Protein 4CHE (pdb70)

InterPro domains:
  IPR048837 Polymerase basic protein 2, cap-binding domain [PF21490] (327-447)
  IPR048838 Polymerase basic protein 2, '627' domain [PF21442] (548-680)
  IPR049113 Polymerase basic protein 2, helical domain [PF20950] (267-322)

Secondary structure (P-SEA, 3-state):
cccccccbbbbbccccccbbbbbbbbbcccccbbbbbbbbbcccbbbbbbcccccccccccccccccccccccccccaaaaaaaaaaaacccccccccccccccccaaaaaaaaaaaaaacaaaaaaacccccccccccccccccccccccccccccccc

Radius of gyration: 16.17 Å; Cα contacts (8 Å, |Δi|>4): 327; chains: 1; bounding box: 41×45×32 Å

Organism: Thogoto virus (isolate SiAr 126) (NCBI:txid126796)

Foldseek 3Di:
DWDDDPQKIKDWPDAPDPKDKDFAWDDPDPPDIATEIAIAHAAKTKMWMDHPQKIWIWIDGQLATDATAIDHDAFAQCQVVVLSVCRNHVNFDDQHNDQPPDDDPYNVRSVVCSCVVCVVPVVRQCVRQDKAQPQVAAADPSGTGNDGDRIGGHRYHHDD

Sequence (160 aa):
HTMKIIRSTKFSSILNSDHPRIEVKKVFSLSPDVQVTIPYRRFKGKAKVYFQNDQIQGYFSSCTDRQIDEIKISAPKNAPLLEPLLDICYYYGSFIEPGFEQTFGFYPAGKREFVDSFFMHHSKDHKAFLIHMGLDKDLSLPLSPELNWKEPALSKVCRVTELD

Solvent-accessible surface area: 8663 Å² total

B-factor: mean 29.13, std 9.09, range [17.61, 71.81]

Structure (mmCIF, N/CA/C/O backbone):
data_4CHE
#
_entry.id   4CHE
#
_cell.length_a   109.620
_cell.length_b   109.620
_cell.length_c   39.060
_cell.angle_alpha   90.00
_cell.angle_beta   90.00
_cell.angle_gamma   90.00
#
_symmetry.space_group_name_H-M   'I 4'
#
loop_
_entity.id
_entity.type
_entity.pdbx_description
1 polymer 'POLYMERASE BASIC PROTEIN 2'
2 water water
#
loop_
_atom_site.group_PDB
_atom_site.id
_atom_site.type_symbol
_atom_site.label_atom_id
_atom_site.label_alt_id
_atom_site.label_comp_id
_atom_site.label_asym_id
_atom_site.label_entity_id
_atom_site.label_seq_id
_atom_site.pdbx_PDB_ins_code
_atom_site.Cartn_x
_atom_site.Cartn_y
_atom_site.Cartn_z
_atom_site.occupancy
_atom_site.B_iso_or_equiv
_atom_site.auth_seq_id
_atom_site.auth_comp_id
_atom_site.auth_asym_id
_atom_site.auth_atom_id
_atom_site.pdbx_PDB_model_num
ATOM 1 N N . HIS A 1 8 ? 54.739 29.228 27.434 1.00 71.81 326 HIS A N 1
ATOM 2 C CA . HIS A 1 8 ? 55.006 28.866 26.012 1.00 70.23 326 HIS A CA 1
ATOM 3 C C . HIS A 1 8 ? 53.855 28.038 25.437 1.00 69.89 326 HIS A C 1
ATOM 4 O O . HIS A 1 8 ? 53.172 28.475 24.509 1.00 71.45 326 HIS A O 1
ATOM 6 N N . THR A 1 9 ? 53.631 26.858 26.011 1.00 65.97 327 THR A N 1
ATOM 7 C CA . THR A 1 9 ? 52.667 25.897 25.472 1.00 63.20 327 THR A CA 1
ATOM 8 C C . THR A 1 9 ? 51.197 26.292 25.707 1.00 61.33 327 THR A C 1
ATOM 9 O O . THR A 1 9 ? 50.871 26.957 26.692 1.00 62.60 327 THR A O 1
ATOM 13 N N . MET A 1 10 ? 50.331 25.886 24.776 1.00 55.08 328 MET A N 1
ATOM 14 C CA . MET A 1 10 ? 48.885 26.021 24.910 1.00 51.35 328 MET A CA 1
ATOM 15 C C . MET A 1 10 ? 48.229 24.648 24.733 1.00 45.45 328 MET A C 1
ATOM 16 O O . MET A 1 10 ? 48.806 23.734 24.147 1.00 40.56 328 MET A O 1
ATOM 21 N N . LYS A 1 11 ? 47.021 24.515 25.251 1.00 40.60 329 LYS A N 1
ATOM 22 C CA . LYS A 1 11 ? 46.274 23.269 25.178 1.00 40.69 329 LYS A CA 1
ATOM 23 C C . LYS A 1 11 ? 44.860 23.536 24.671 1.00 36.24 329 LYS A C 1
ATOM 24 O O . LYS A 1 11 ? 44.225 24.509 25.086 1.00 34.27 329 LYS A O 1
ATOM 30 N N A ILE A 1 12 ? 44.386 22.698 23.752 0.60 31.90 330 ILE A N 1
ATOM 31 N N B ILE A 1 12 ? 44.405 22.781 23.688 0.40 31.90 330 ILE A N 1
ATOM 32 C CA A ILE A 1 12 ? 42.977 22.689 23.356 0.60 30.17 330 ILE A CA 1
ATOM 33 C CA B ILE A 1 12 ? 42.998 22.693 23.337 0.40 30.17 330 ILE A CA 1
ATOM 34 C C A ILE A 1 12 ? 42.466 21.277 23.571 0.60 28.86 330 ILE A C 1
ATOM 35 C C B ILE A 1 12 ? 42.458 21.289 23.576 0.40 28.86 330 ILE A C 1
ATOM 36 O O A ILE A 1 12 ? 42.972 20.329 22.969 0.60 26.17 330 ILE A O 1
ATOM 37 O O B ILE A 1 12 ? 42.937 20.378 23.000 0.40 26.17 330 ILE A O 1
ATOM 46 N N . ARG A 1 13 ? 41.477 21.141 24.452 1.00 28.37 331 ARG A N 1
ATOM 47 C CA . ARG A 1 13 ? 41.031 19.843 24.920 1.00 28.22 331 ARG A CA 1
ATOM 48 C C . ARG A 1 13 ? 42.253 19.041 25.386 1.00 29.01 331 ARG A C 1
ATOM 49 O O . ARG A 1 13 ? 42.993 19.530 26.224 1.00 31.65 331 ARG A O 1
ATOM 57 N N . SER A 1 14 ? 42.504 17.859 24.833 1.00 29.25 332 SER A N 1
ATOM 58 C CA . SER A 1 14 ? 43.667 17.064 25.253 1.00 30.71 332 SER A CA 1
ATOM 59 C C . SER A 1 14 ? 44.903 17.235 24.366 1.00 29.35 332 SER A C 1
ATOM 60 O O . SER A 1 14 ? 45.915 16.573 24.585 1.00 30.14 332 SER A O 1
ATOM 63 N N . THR A 1 15 ? 44.832 18.117 23.374 1.00 26.99 333 THR A N 1
ATOM 64 C CA . THR A 1 15 ? 45.961 18.350 22.484 1.00 25.98 333 THR A CA 1
ATOM 65 C C . THR A 1 15 ? 46.802 19.551 22.943 1.00 26.68 333 THR A C 1
ATOM 66 O O . THR A 1 15 ? 46.293 20.653 23.142 1.00 27.00 333 THR A O 1
ATOM 70 N N . LYS A 1 16 ? 48.099 19.313 23.111 1.00 27.67 334 LYS A N 1
ATOM 71 C CA . LYS A 1 16 ? 49.072 20.335 23.497 1.00 29.45 334 LYS A CA 1
ATOM 72 C C . LYS A 1 16 ? 49.729 20.919 22.241 1.00 27.12 334 LYS A C 1
ATOM 73 O O . LYS A 1 16 ? 50.047 20.177 21.333 1.00 27.51 334 LYS A O 1
ATOM 79 N N . PHE A 1 17 ? 49.950 22.232 22.201 1.00 26.02 335 PHE A N 1
ATOM 80 C CA . PHE A 1 17 ? 50.540 22.915 21.041 1.00 25.39 335 PHE A CA 1
ATOM 81 C C . PHE A 1 17 ? 51.794 23.694 21.446 1.00 27.70 335 PHE A C 1
ATOM 82 O O . PHE A 1 17 ? 51.821 24.308 22.506 1.00 29.11 335 PHE A O 1
ATOM 90 N N A SER A 1 18 ? 52.827 23.661 20.610 0.70 28.27 336 SER A N 1
ATOM 91 N N B SER A 1 18 ? 52.927 23.661 20.610 0.30 28.27 336 SER A N 1
ATOM 92 C CA A SER A 1 18 ? 54.021 24.495 20.817 0.70 30.21 336 SER A CA 1
ATOM 93 C CA B SER A 1 18 ? 54.121 24.495 20.817 0.30 30.21 336 SER A CA 1
ATOM 94 C C A SER A 1 18 ? 54.451 25.075 19.491 0.70 27.95 336 SER A C 1
ATOM 95 C C B SER A 1 18 ? 54.551 25.075 19.491 0.30 27.95 336 SER A C 1
ATOM 96 O O A SER A 1 18 ? 54.727 24.334 18.556 0.70 28.33 336 SER A O 1
ATOM 97 O O B SER A 1 18 ? 54.827 24.334 18.556 0.30 28.33 336 SER A O 1
ATOM 102 N N . ILE A 1 19 ? 54.528 26.401 19.409 1.00 29.03 337 ILE A N 1
ATOM 103 C CA . ILE A 1 19 ? 54.915 27.056 18.165 1.00 28.72 337 ILE A CA 1
ATOM 104 C C . ILE A 1 19 ? 56.410 26.879 17.991 1.00 30.08 337 ILE A C 1
ATOM 105 O O . ILE A 1 19 ? 57.180 27.260 18.873 1.00 31.03 337 ILE A O 1
ATOM 110 N N . LEU A 1 20 ? 56.812 26.286 16.869 1.00 28.38 338 LEU A N 1
ATOM 111 C CA . LEU A 1 20 ? 58.230 26.071 16.573 1.00 30.41 338 LEU A CA 1
ATOM 112 C C . LEU A 1 20 ? 58.825 27.329 15.954 1.00 31.47 338 LEU A C 1
ATOM 113 O O . LEU A 1 20 ? 59.902 27.764 16.341 1.00 31.47 338 LEU A O 1
ATOM 118 N N . ASN A 1 21 ? 58.124 27.900 14.981 1.00 33.07 339 ASN A N 1
ATOM 119 C CA . ASN A 1 21 ? 58.435 29.240 14.482 1.00 33.55 339 ASN A CA 1
ATOM 120 C C . ASN A 1 21 ? 57.179 29.898 13.908 1.00 33.67 339 ASN A C 1
ATOM 121 O O . ASN A 1 21 ? 56.195 29.220 13.576 1.00 29.54 339 ASN A O 1
ATOM 126 N N . SER A 1 22 ? 57.209 31.221 13.812 1.00 32.82 340 SER A N 1
ATOM 127 C CA . SER A 1 22 ? 56.081 31.975 13.245 1.00 33.73 340 SER A CA 1
ATOM 128 C C . SER A 1 22 ? 56.507 33.390 12.870 1.00 35.22 340 SER A C 1
ATOM 129 O O . SER A 1 22 ? 57.373 33.972 13.529 1.00 35.58 340 SER A O 1
ATOM 132 N N . ASP A 1 23 ? 55.897 33.926 11.816 1.00 35.04 341 ASP A N 1
ATOM 133 C CA . ASP A 1 23 ? 56.175 35.293 11.365 1.00 36.57 341 ASP A CA 1
ATOM 134 C C . ASP A 1 23 ? 55.840 36.299 12.464 1.00 38.09 341 ASP A C 1
ATOM 135 O O . ASP A 1 23 ? 56.618 37.208 12.740 1.00 38.76 341 ASP A O 1
ATOM 140 N N . HIS A 1 24 ? 54.674 36.135 13.083 1.00 36.67 342 HIS A N 1
ATOM 141 C CA . HIS A 1 24 ? 54.177 37.094 14.057 1.00 37.78 342 HIS A CA 1
ATOM 142 C C . HIS A 1 24 ? 53.540 36.373 15.194 1.00 37.32 342 HIS A C 1
ATOM 143 O O . HIS A 1 24 ? 53.162 35.209 15.049 1.00 35.02 342 HIS A O 1
ATOM 150 N N . PRO A 1 25 ? 53.383 37.055 16.345 1.00 39.02 343 PRO A N 1
ATOM 151 C CA . PRO A 1 25 ? 52.556 36.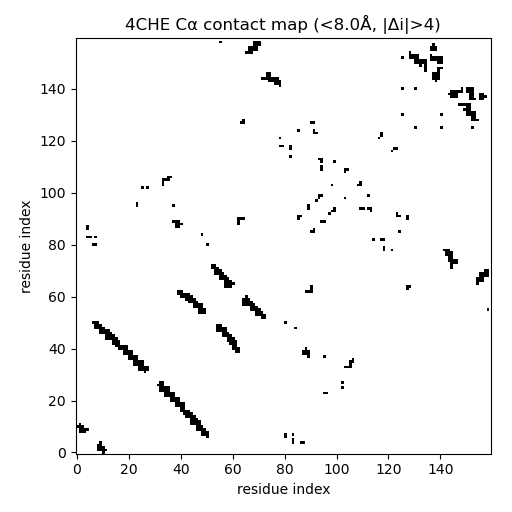468 17.388 1.00 37.16 343 PRO A CA 1
ATOM 152 C C . PRO A 1 25 ? 51.124 36.281 16.904 1.00 34.99 343 PRO A C 1
ATOM 153 O O . PRO A 1 25 ? 50.687 36.954 15.966 1.00 33.32 343 PRO A O 1
ATOM 157 N N . ARG A 1 26 ? 50.409 35.364 17.538 1.00 35.01 344 ARG A N 1
ATOM 158 C CA . ARG A 1 26 ? 49.005 35.151 17.225 1.00 33.98 344 ARG A CA 1
ATOM 159 C C . ARG A 1 26 ? 48.197 36.412 17.503 1.00 35.39 344 ARG A C 1
ATOM 160 O O . ARG A 1 26 ? 48.500 37.171 18.434 1.00 35.63 344 ARG A O 1
ATOM 168 N N . ILE A 1 27 ? 47.182 36.629 16.683 1.00 32.68 345 ILE A N 1
ATOM 169 C CA . ILE A 1 27 ? 46.332 37.803 16.800 1.00 32.73 345 ILE A CA 1
ATOM 170 C C . ILE A 1 27 ? 44.934 37.390 17.227 1.00 33.15 345 ILE A C 1
ATOM 171 O O . ILE A 1 27 ? 44.539 36.242 17.037 1.00 31.85 345 ILE A O 1
ATOM 176 N N . GLU A 1 28 ? 44.200 38.335 17.814 1.00 33.48 346 GLU A N 1
ATOM 177 C CA . GLU A 1 28 ? 42.802 38.133 18.162 1.00 33.74 346 GLU A CA 1
ATOM 178 C C . GLU A 1 28 ? 41.913 38.897 17.180 1.00 32.50 346 GLU A C 1
ATOM 179 O O . GLU A 1 28 ? 42.179 40.059 16.871 1.00 32.15 346 GLU A O 1
ATOM 185 N N . VAL A 1 29 ? 40.881 38.222 16.675 1.00 29.56 347 VAL A N 1
ATOM 186 C CA . VAL A 1 29 ? 39.850 38.831 15.832 1.00 29.79 347 VAL A CA 1
ATOM 187 C C . VAL A 1 29 ? 38.585 38.951 16.670 1.00 29.95 347 VAL A C 1
ATOM 188 O O . VAL A 1 29 ? 38.105 37.961 17.211 1.00 29.26 347 VAL A O 1
ATOM 192 N N . LYS A 1 30 ? 38.045 40.159 16.795 1.00 32.09 348 LYS A N 1
ATOM 193 C CA . LYS A 1 30 ? 36.816 40.346 17.572 1.00 33.74 348 LYS A CA 1
ATOM 194 C C . LYS A 1 30 ? 35.608 40.356 16.638 1.00 32.55 348 LYS A C 1
ATOM 195 O O . LYS A 1 30 ? 35.149 41.406 16.192 1.00 32.56 348 LYS A O 1
ATOM 201 N N . LYS A 1 31 ? 35.098 39.160 16.350 1.00 29.26 349 LYS A N 1
ATOM 202 C CA . LYS A 1 31 ? 33.999 38.985 15.412 1.00 28.15 349 LYS A CA 1
ATOM 203 C C . LYS A 1 31 ? 32.665 39.414 16.026 1.00 26.19 349 LYS A C 1
ATOM 204 O O . LYS A 1 31 ? 32.288 38.959 17.103 1.00 27.06 349 LYS A O 1
ATOM 210 N N . VAL A 1 32 ? 31.943 40.257 15.301 1.00 25.76 350 VAL A N 1
ATOM 211 C CA . VAL A 1 32 ? 30.621 40.724 15.725 1.00 24.38 350 VAL A CA 1
ATOM 212 C C . VAL A 1 32 ? 29.512 40.108 14.882 1.00 24.11 350 VAL A C 1
ATOM 213 O O . VAL A 1 32 ? 29.516 40.202 13.654 1.00 27.33 350 VAL A O 1
ATOM 217 N N . PHE A 1 33 ? 28.571 39.459 15.554 1.00 23.15 351 PHE A N 1
ATOM 218 C CA . PHE A 1 33 ? 27.387 38.906 14.922 1.00 23.48 351 PHE A CA 1
ATOM 219 C C . PHE A 1 33 ? 26.211 39.814 15.290 1.00 23.71 351 PHE A C 1
ATOM 220 O O . PHE A 1 33 ? 26.029 40.135 16.462 1.00 24.09 351 PHE A O 1
ATOM 228 N N . SER A 1 34 ? 25.432 40.240 14.303 1.00 24.65 352 SER A N 1
ATOM 229 C CA . SER A 1 34 ? 24.238 41.068 14.576 1.00 25.86 352 SER A CA 1
ATOM 230 C C . SER A 1 34 ? 22.990 40.223 14.670 1.00 25.90 352 SER A C 1
ATOM 231 O O . SER A 1 34 ? 22.649 39.492 13.737 1.00 29.48 352 SER A O 1
ATOM 234 N N . LEU A 1 35 ? 22.298 40.352 15.789 1.00 25.55 353 LEU A N 1
ATOM 235 C CA . LEU A 1 35 ? 21.017 39.694 16.002 1.00 25.93 353 LEU A CA 1
ATOM 236 C C . LEU A 1 35 ? 19.866 40.577 15.489 1.00 26.87 353 LEU A C 1
ATOM 237 O O . LEU A 1 35 ? 18.828 40.074 15.076 1.00 27.57 353 LEU A O 1
ATOM 242 N N . SER A 1 36 ? 20.072 41.891 15.538 1.00 25.04 354 SER A N 1
ATOM 243 C CA . SER A 1 36 ? 19.105 42.894 15.081 1.00 25.20 354 SER A CA 1
ATOM 244 C C . SER A 1 36 ? 19.880 44.215 14.946 1.00 26.09 354 SER A C 1
ATOM 245 O O . SER A 1 36 ? 21.056 44.268 15.277 1.00 24.17 354 SER A O 1
ATOM 248 N N . PRO A 1 37 ? 19.231 45.290 14.468 1.00 27.09 355 PRO A N 1
ATOM 249 C CA . PRO A 1 37 ? 19.965 46.556 14.323 1.00 27.20 355 PRO A CA 1
ATOM 250 C C . PRO A 1 37 ? 20.655 47.078 15.581 1.00 27.75 355 PRO A C 1
ATOM 251 O O . PRO A 1 37 ? 21.693 47.730 15.484 1.00 28.29 355 PRO A O 1
ATOM 255 N N . ASP A 1 38 ? 20.102 46.801 16.748 1.00 26.29 356 ASP A N 1
ATOM 256 C CA . ASP A 1 38 ? 20.685 47.310 17.988 1.00 27.09 356 ASP A CA 1
ATOM 257 C C . ASP A 1 38 ? 21.122 46.222 18.975 1.00 26.14 356 ASP A C 1
ATOM 258 O O . ASP A 1 38 ? 21.380 46.511 20.144 1.00 26.52 356 ASP A O 1
ATOM 263 N N . VAL A 1 39 ? 21.221 44.972 18.517 1.00 24.85 357 VAL A N 1
ATOM 264 C CA . VAL A 1 39 ? 21.682 43.882 19.378 1.00 23.54 357 VAL A CA 1
ATOM 265 C C . VAL A 1 39 ? 22.748 43.077 18.649 1.00 23.20 357 VAL A C 1
ATOM 266 O O . VAL A 1 39 ? 22.503 42.586 17.554 1.00 23.28 357 VAL A O 1
ATOM 270 N N . GLN A 1 40 ? 23.904 42.937 19.270 1.00 24.47 358 GLN A N 1
ATOM 271 C CA . GLN A 1 40 ? 25.003 42.179 18.676 1.00 26.54 358 GLN A CA 1
ATOM 272 C C . GLN A 1 40 ? 25.683 41.303 19.715 1.00 26.47 358 GLN A C 1
ATOM 273 O O . GLN A 1 40 ? 25.554 41.531 20.919 1.00 26.92 358 GLN A O 1
ATOM 279 N N . VAL A 1 41 ? 26.421 40.305 19.238 1.00 24.98 359 VAL A N 1
ATOM 280 C CA . VAL A 1 41 ? 27.224 39.456 20.108 1.00 26.51 359 VAL A CA 1
ATOM 281 C C . VAL A 1 41 ? 28.644 39.475 19.569 1.00 26.22 359 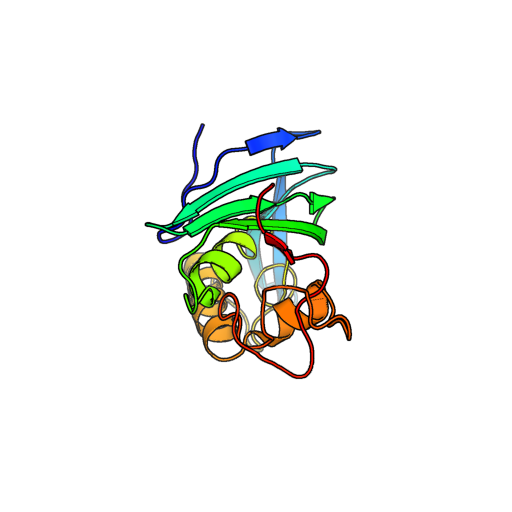VAL A C 1
ATOM 282 O O . VAL A 1 41 ? 28.856 39.328 18.371 1.00 24.66 359 VAL A O 1
ATOM 286 N N . THR A 1 42 ? 29.611 39.670 20.456 1.00 26.45 360 THR A N 1
ATOM 287 C CA . THR A 1 42 ? 31.003 39.700 20.051 1.00 26.67 360 THR A CA 1
ATOM 288 C C . THR A 1 42 ? 31.677 38.442 20.563 1.00 26.01 360 THR A C 1
ATOM 289 O O . THR A 1 42 ? 31.628 38.149 21.754 1.00 25.83 360 THR A O 1
ATOM 293 N N . ILE A 1 43 ? 32.261 37.672 19.646 1.00 25.86 361 ILE A N 1
ATOM 294 C CA . ILE A 1 43 ? 32.916 36.407 19.986 1.00 25.06 361 ILE A CA 1
ATOM 295 C C . ILE A 1 43 ? 34.327 36.449 19.409 1.00 25.10 361 ILE A C 1
ATOM 296 O O . ILE A 1 43 ? 34.510 36.299 18.197 1.00 24.84 361 ILE A O 1
ATOM 301 N N . PRO A 1 44 ? 35.330 36.699 20.261 1.00 26.05 362 PRO A N 1
ATOM 302 C CA . PRO A 1 44 ? 36.688 36.781 19.733 1.00 26.21 362 PRO A CA 1
ATOM 303 C C . PRO A 1 44 ? 37.298 35.404 19.469 1.00 23.96 362 PRO A C 1
ATOM 304 O O . PRO A 1 44 ? 36.929 34.413 20.122 1.00 23.38 362 PRO A O 1
ATOM 308 N N . TYR A 1 45 ? 38.188 35.345 18.484 1.00 23.40 363 TYR A N 1
ATOM 309 C CA . TYR A 1 45 ? 38.978 34.150 18.236 1.00 22.84 363 TYR A CA 1
ATOM 310 C C . TYR A 1 45 ? 40.419 34.473 17.877 1.00 25.12 363 TYR A C 1
ATOM 311 O O . TYR A 1 45 ? 40.725 35.561 17.387 1.00 25.43 363 TYR A O 1
ATOM 320 N N . ARG A 1 46 ? 41.301 33.512 18.134 1.00 26.03 364 ARG A N 1
ATOM 321 C CA . ARG A 1 46 ? 42.717 33.681 17.878 1.00 29.02 364 ARG A CA 1
ATOM 322 C C . ARG A 1 46 ? 43.121 32.908 16.629 1.00 27.70 364 ARG A C 1
ATOM 323 O O . ARG A 1 46 ? 42.528 31.862 16.296 1.00 25.04 364 ARG A O 1
ATOM 331 N N . ARG A 1 47 ? 44.117 33.442 15.938 1.00 25.27 365 ARG A N 1
ATOM 332 C CA . ARG A 1 47 ? 44.576 32.903 14.663 1.00 25.97 365 ARG A CA 1
ATOM 333 C C . ARG A 1 47 ? 45.987 33.391 14.356 1.00 26.70 365 ARG A C 1
ATOM 334 O O . ARG A 1 47 ? 46.544 34.219 15.088 1.00 25.24 365 ARG A O 1
ATOM 342 N N . PHE A 1 48 ? 46.551 32.870 13.269 1.00 26.74 366 PHE A N 1
ATOM 343 C CA . PHE A 1 48 ? 47.854 33.310 12.791 1.00 27.68 366 PHE A CA 1
ATOM 344 C C . PHE A 1 48 ? 47.737 34.402 11.741 1.00 27.92 366 PHE A C 1
ATOM 345 O O . PHE A 1 48 ? 46.817 34.401 10.934 1.00 26.61 366 PHE A O 1
ATOM 353 N N . LYS A 1 49 ? 48.709 35.317 11.776 1.00 30.87 367 LYS A N 1
ATOM 354 C CA . LYS A 1 49 ? 48.952 36.290 10.714 1.00 32.18 367 LYS A CA 1
ATOM 355 C C . LYS A 1 49 ? 50.265 35.875 10.051 1.00 30.39 367 LYS A C 1
ATOM 356 O O . LYS A 1 49 ? 51.312 35.837 10.704 1.00 29.60 367 LYS A O 1
ATOM 362 N N . GLY A 1 50 ? 50.203 35.551 8.767 1.00 29.65 368 GLY A N 1
ATOM 363 C CA . GLY A 1 50 ? 51.348 34.996 8.052 1.00 29.67 368 GLY A CA 1
ATOM 364 C C . GLY A 1 50 ? 51.631 33.535 8.402 1.00 30.73 368 GLY A C 1
ATOM 365 O O . GLY A 1 50 ? 50.725 32.778 8.773 1.00 29.14 368 GLY A O 1
ATOM 366 N N . LYS A 1 51 ? 52.898 33.150 8.294 1.00 30.31 369 LYS A N 1
ATOM 367 C CA . LYS A 1 51 ? 53.299 31.741 8.382 1.00 30.87 369 LYS A CA 1
ATOM 368 C C . LYS A 1 51 ? 53.559 31.282 9.808 1.00 28.50 369 LYS A C 1
ATOM 369 O O . LYS A 1 51 ? 53.953 32.063 10.681 1.00 26.58 369 LYS A O 1
ATOM 375 N N . ALA A 1 52 ? 53.301 30.000 10.055 1.00 27.04 370 ALA A N 1
ATOM 376 C CA . ALA A 1 52 ? 53.663 29.383 11.326 1.00 26.54 370 ALA A CA 1
ATOM 377 C C . ALA A 1 52 ? 53.891 27.889 11.139 1.00 25.26 370 ALA A C 1
ATOM 378 O O . ALA A 1 52 ? 53.311 27.276 10.234 1.00 24.33 370 ALA A O 1
ATOM 380 N N . LYS A 1 53 ? 54.767 27.334 11.974 1.00 25.38 371 LYS A N 1
ATOM 381 C CA . LYS A 1 53 ? 55.003 25.895 12.051 1.00 25.30 371 LYS A CA 1
ATOM 382 C C . LYS A 1 53 ? 54.793 25.539 13.511 1.00 23.61 371 LYS A C 1
ATOM 383 O O . LYS A 1 53 ? 55.427 26.136 14.379 1.00 22.93 371 LYS A O 1
ATOM 389 N N . VAL A 1 54 ? 53.902 24.579 13.790 1.00 22.83 372 VAL A N 1
ATOM 390 C CA . VAL A 1 54 ? 53.439 24.324 15.156 1.00 23.20 372 VAL A CA 1
ATOM 391 C C . VAL A 1 54 ? 53.435 22.829 15.502 1.00 22.99 372 VAL A C 1
ATOM 392 O O . VAL A 1 54 ? 52.856 22.012 14.773 1.00 22.78 372 VAL A O 1
ATOM 396 N N . TYR A 1 55 ? 54.057 22.494 16.624 1.00 23.40 373 TYR A N 1
ATOM 397 C CA . TYR A 1 55 ? 54.095 21.128 17.151 1.00 24.12 373 TYR A CA 1
ATOM 398 C C . TYR A 1 55 ? 52.798 20.822 17.901 1.00 23.02 373 TYR A C 1
ATOM 399 O O . TYR A 1 55 ? 52.255 21.681 18.597 1.00 23.78 373 TYR A O 1
ATOM 408 N N . PHE A 1 56 ? 52.301 19.594 17.762 1.00 22.12 374 PHE A N 1
ATOM 409 C CA . PHE A 1 56 ? 51.150 19.156 18.541 1.00 23.12 374 PHE A CA 1
ATOM 410 C C . PHE A 1 56 ? 51.359 17.747 19.058 1.00 23.14 374 PHE A C 1
ATOM 411 O O . PHE A 1 56 ? 52.084 16.948 18.458 1.00 21.88 374 PHE A O 1
ATOM 419 N N . GLN A 1 57 ? 50.701 17.463 20.170 1.00 24.48 375 GLN A N 1
ATOM 420 C CA . GLN A 1 57 ? 50.830 16.190 20.847 1.00 25.89 375 GLN A CA 1
ATOM 421 C C . GLN A 1 57 ? 49.529 15.854 21.544 1.00 25.78 375 GLN A C 1
ATOM 422 O O . GLN A 1 57 ? 48.971 16.687 22.252 1.00 26.04 375 GLN A O 1
ATOM 428 N N . ASN A 1 58 ? 49.042 14.639 21.327 1.00 26.60 376 ASN A N 1
ATOM 429 C CA . ASN A 1 58 ? 47.878 14.134 22.044 1.00 29.35 376 ASN A CA 1
ATOM 430 C C . ASN A 1 58 ? 48.121 12.651 22.337 1.00 30.48 376 ASN A C 1
ATOM 431 O O . ASN A 1 58 ? 48.001 11.806 21.451 1.00 29.80 376 ASN A O 1
ATOM 436 N N . ASP A 1 59 ? 48.483 12.358 23.584 1.00 34.01 377 ASP A N 1
ATOM 437 C CA . ASP A 1 59 ? 48.832 11.001 24.017 1.00 37.15 377 ASP A CA 1
ATOM 438 C C . ASP A 1 59 ? 49.906 10.402 23.101 1.00 35.46 377 ASP A C 1
ATOM 439 O O . ASP A 1 59 ? 51.035 10.856 23.147 1.00 38.82 377 ASP A O 1
ATOM 444 N N . GLN A 1 60 ? 49.566 9.428 22.256 1.00 37.14 378 GLN A N 1
ATOM 445 C CA . GLN A 1 60 ? 50.561 8.758 21.404 1.00 38.29 378 GLN A CA 1
ATOM 446 C C . GLN A 1 60 ? 50.499 9.224 19.946 1.00 34.97 378 GLN A C 1
ATOM 447 O O . GLN A 1 60 ? 51.063 8.593 19.052 1.00 35.97 378 GLN A O 1
ATOM 453 N N . ILE A 1 61 ? 49.819 10.343 19.724 1.00 31.26 379 ILE A N 1
ATOM 454 C CA . ILE A 1 61 ? 49.779 11.003 18.422 1.00 29.35 379 ILE A CA 1
ATOM 455 C C . ILE A 1 61 ? 50.595 12.290 18.542 1.00 27.01 379 ILE A C 1
ATOM 456 O O . ILE A 1 61 ? 50.447 13.036 19.503 1.00 26.67 379 ILE A O 1
ATOM 461 N N . GLN A 1 62 ? 51.440 12.556 17.560 1.00 26.11 380 GLN A N 1
ATOM 462 C CA . GLN A 1 62 ? 52.156 13.821 17.535 1.00 25.66 380 GLN A CA 1
ATOM 463 C C . GLN A 1 62 ? 52.518 14.189 16.130 1.00 23.67 380 GLN A C 1
ATOM 464 O O . GLN A 1 62 ? 52.357 13.395 15.210 1.00 23.71 380 GLN A O 1
ATOM 470 N N . GLY A 1 63 ? 53.042 15.394 15.974 1.00 22.12 381 GLY A N 1
ATOM 471 C CA . GLY A 1 63 ? 53.448 15.863 14.675 1.00 22.14 381 GLY A CA 1
ATOM 472 C C . GLY A 1 63 ? 53.588 17.359 14.647 1.00 21.86 381 GLY A C 1
ATOM 473 O O . GLY A 1 63 ? 53.720 17.992 15.693 1.00 21.42 381 GLY A O 1
ATOM 474 N N . TYR A 1 64 ? 53.571 17.927 13.444 1.00 22.29 382 TYR A N 1
ATOM 475 C CA . TYR A 1 64 ? 53.511 19.376 13.307 1.00 23.22 382 TYR A CA 1
ATOM 476 C C . TYR A 1 64 ? 52.646 19.736 12.111 1.00 23.07 382 TYR A C 1
ATOM 477 O O . TYR A 1 64 ? 52.488 18.933 11.194 1.00 23.14 382 TYR A O 1
ATOM 486 N N . PHE A 1 65 ? 52.077 20.939 12.123 1.00 22.42 383 PHE A N 1
ATOM 487 C CA . PHE A 1 65 ? 51.484 21.488 10.905 1.00 22.55 383 PHE A CA 1
ATOM 488 C C . PHE A 1 65 ? 52.141 22.807 10.551 1.00 22.81 383 PHE A C 1
ATOM 489 O O . PHE A 1 65 ? 52.683 23.478 11.425 1.00 22.58 383 PHE A O 1
ATOM 497 N N A SER A 1 66 ? 52.092 23.142 9.262 0.50 23.73 384 SER A N 1
ATOM 498 N N B SER A 1 66 ? 52.192 23.142 9.262 0.50 23.73 384 SER A N 1
ATOM 499 C CA A SER A 1 66 ? 52.463 24.459 8.763 0.50 25.06 384 SER A CA 1
ATOM 500 C CA B SER A 1 66 ? 52.563 24.459 8.763 0.50 25.06 384 SER A CA 1
ATOM 501 C C A SER A 1 66 ? 51.219 25.130 8.213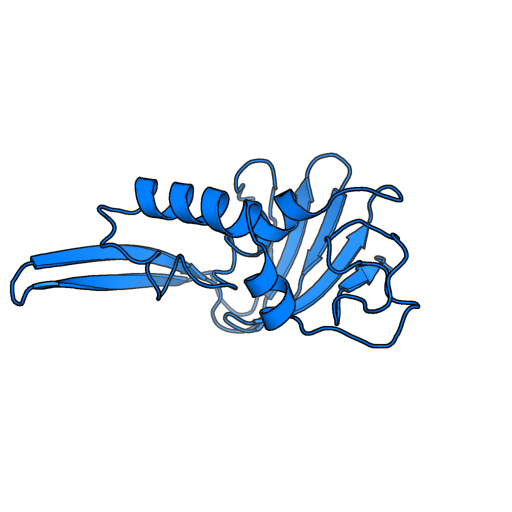 0.50 24.18 384 SER A C 1
ATOM 502 C C B SER A 1 66 ? 51.319 25.130 8.213 0.50 24.18 384 SER A C 1
ATOM 503 O O A SER A 1 66 ? 50.400 24.483 7.557 0.50 23.10 384 SER A O 1
ATOM 504 O O B SER A 1 66 ? 50.500 24.483 7.557 0.50 23.10 384 SER A O 1
ATOM 509 N N . CYS A 1 67 ? 51.083 26.427 8.465 1.00 23.43 385 CYS A N 1
ATOM 510 C CA . CYS A 1 67 ? 49.976 27.188 7.908 1.00 23.4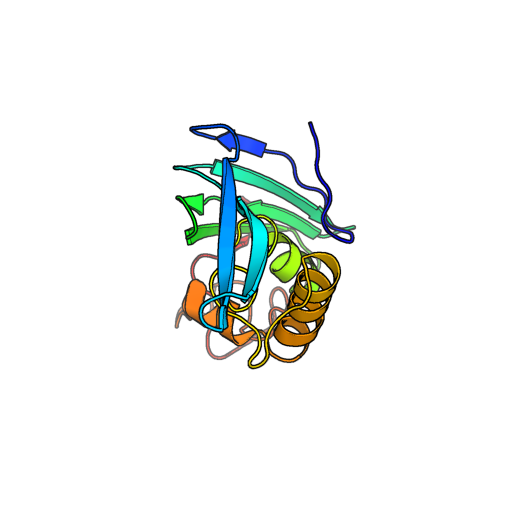6 385 CYS A CA 1
ATOM 511 C C . CYS A 1 67 ? 50.413 28.559 7.398 1.00 24.79 385 CYS A C 1
ATOM 512 O O . CYS A 1 67 ? 51.531 29.034 7.691 1.00 24.90 385 CYS A O 1
ATOM 515 N N . THR A 1 68 ? 49.529 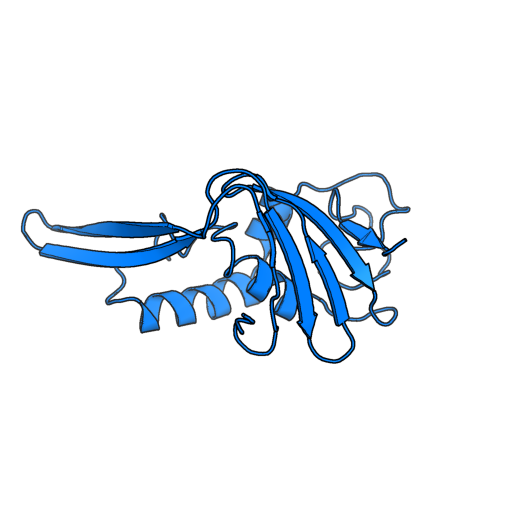29.149 6.597 1.00 24.85 386 THR A N 1
ATOM 516 C CA . THR A 1 68 ? 49.618 30.548 6.174 1.00 25.45 386 THR A CA 1
ATOM 517 C C . THR A 1 68 ? 48.243 31.165 6.462 1.00 23.84 386 THR A C 1
ATOM 518 O O . THR A 1 68 ? 47.234 30.736 5.887 1.00 23.44 386 THR A O 1
ATOM 522 N N . ASP A 1 69 ? 48.207 32.129 7.376 1.00 24.02 387 ASP A N 1
ATOM 523 C CA . ASP A 1 69 ? 46.958 32.747 7.815 1.00 24.55 387 ASP A CA 1
ATOM 524 C C . ASP A 1 69 ? 45.980 31.624 8.241 1.00 23.73 387 ASP A C 1
ATOM 525 O O . ASP A 1 69 ? 46.362 30.812 9.086 1.00 22.62 387 ASP A O 1
ATOM 530 N N . ARG A 1 70 ? 44.784 31.552 7.659 1.00 23.35 388 ARG A N 1
ATOM 531 C CA . ARG A 1 70 ? 43.789 30.556 8.075 1.00 22.90 388 ARG A CA 1
ATOM 532 C C . ARG A 1 70 ? 43.715 29.349 7.129 1.00 22.55 388 ARG A C 1
ATOM 533 O O . ARG A 1 70 ? 42.675 28.676 7.046 1.00 22.23 388 ARG A O 1
ATOM 541 N N . GLN A 1 71 ? 44.831 29.036 6.457 1.00 22.29 389 GLN A N 1
ATOM 542 C CA . GLN A 1 71 ? 44.932 27.841 5.607 1.00 22.51 389 GLN A CA 1
ATOM 543 C C . GLN A 1 71 ? 46.048 26.904 6.091 1.00 22.62 389 GLN A C 1
ATOM 544 O O . GLN A 1 71 ? 47.204 27.305 6.244 1.00 22.07 389 GLN A O 1
ATOM 550 N N . ILE A 1 72 ? 45.689 25.648 6.332 1.00 22.36 390 ILE A N 1
ATOM 551 C CA . ILE A 1 72 ? 46.669 24.617 6.627 1.00 22.23 390 ILE A CA 1
ATOM 552 C C . ILE A 1 72 ? 47.386 24.261 5.319 1.00 22.98 390 ILE A C 1
ATOM 553 O O . ILE A 1 72 ? 46.744 23.976 4.308 1.00 23.95 390 ILE A O 1
ATOM 558 N N . ASP A 1 73 ? 48.714 24.289 5.350 1.00 24.27 391 ASP A N 1
ATOM 559 C CA . ASP A 1 73 ? 49.536 23.986 4.176 1.00 25.49 391 ASP A CA 1
ATOM 560 C C . ASP A 1 73 ? 50.012 22.533 4.166 1.00 24.60 391 ASP A C 1
ATOM 561 O O . ASP A 1 73 ? 50.070 21.912 3.113 1.00 24.62 391 ASP A O 1
ATOM 566 N N . GLU A 1 74 ? 50.398 22.014 5.326 1.00 24.99 392 GLU A N 1
ATOM 567 C CA . GLU A 1 74 ? 50.769 20.610 5.463 1.00 25.75 392 GLU A CA 1
ATOM 568 C C . GLU A 1 74 ? 50.610 20.167 6.910 1.00 23.71 392 GLU A C 1
ATOM 569 O O . GLU A 1 74 ? 50.703 20.992 7.832 1.00 22.12 392 GLU A O 1
ATOM 575 N N . ILE A 1 75 ? 50.362 18.868 7.093 1.00 21.40 393 ILE A N 1
ATOM 576 C CA . ILE A 1 75 ? 50.417 18.233 8.403 1.00 20.75 393 ILE A CA 1
ATOM 577 C C . ILE A 1 75 ? 51.286 16.969 8.289 1.00 21.57 393 ILE A C 1
ATOM 578 O O . ILE A 1 75 ? 51.095 16.153 7.389 1.00 21.86 393 ILE A O 1
ATOM 583 N N . LYS A 1 76 ? 52.216 16.821 9.212 1.00 22.16 394 LYS A N 1
ATOM 584 C CA . LYS A 1 76 ? 53.036 15.622 9.312 1.00 23.41 394 LYS A CA 1
ATOM 585 C C . LYS A 1 76 ? 52.767 14.946 10.652 1.00 23.30 394 LYS A C 1
ATOM 586 O O . LYS A 1 76 ? 52.779 15.589 11.692 1.00 23.57 394 LYS A O 1
ATOM 592 N N . ILE A 1 77 ? 52.491 13.650 10.612 1.00 22.83 395 ILE A N 1
ATOM 593 C CA . ILE A 1 77 ? 51.999 12.935 11.788 1.00 24.27 395 ILE A CA 1
ATOM 594 C C . ILE A 1 77 ? 52.780 11.643 12.039 1.00 25.25 395 ILE A C 1
ATOM 595 O O . ILE A 1 77 ? 53.241 10.986 11.101 1.00 24.98 395 ILE A O 1
ATOM 600 N N . SER A 1 78 ? 52.930 11.320 13.317 1.00 26.89 396 SER A N 1
ATOM 601 C CA . SER A 1 78 ? 53.309 9.983 13.770 1.00 28.29 396 SER A CA 1
ATOM 602 C C . SER A 1 78 ? 52.199 9.472 14.685 1.00 27.64 396 SER A C 1
ATOM 603 O O . SER A 1 78 ? 51.817 10.140 15.651 1.00 27.42 396 SER A O 1
ATOM 606 N N . ALA A 1 79 ? 51.662 8.295 14.379 1.00 26.54 397 ALA A N 1
ATOM 607 C CA . ALA A 1 79 ? 50.556 7.752 15.157 1.00 26.83 397 ALA A CA 1
ATOM 608 C C . ALA A 1 79 ? 50.491 6.235 14.993 1.00 27.53 397 ALA A C 1
ATOM 609 O O . ALA A 1 79 ? 51.018 5.710 14.028 1.00 27.30 397 ALA A O 1
ATOM 611 N N . PRO A 1 80 ? 49.835 5.532 15.929 1.00 29.40 398 PRO A N 1
ATOM 612 C CA . PRO A 1 80 ? 49.650 4.101 15.726 1.00 31.59 398 PRO A CA 1
ATOM 613 C C . PRO A 1 80 ? 48.840 3.776 14.470 1.00 31.45 398 PRO A C 1
ATOM 614 O O . PRO A 1 80 ? 47.910 4.499 14.118 1.00 29.68 398 PRO A O 1
ATOM 618 N N . LYS A 1 81 ? 49.202 2.698 13.788 1.00 31.82 399 LYS A N 1
ATOM 619 C CA . LYS A 1 81 ? 48.391 2.201 12.683 1.00 32.99 399 LYS A CA 1
ATOM 620 C C . LYS A 1 81 ? 46.925 2.101 13.124 1.00 31.68 399 LYS A C 1
ATOM 621 O O . LYS A 1 81 ? 46.640 1.656 14.235 1.00 29.92 399 LYS A O 1
ATOM 627 N N . ASN A 1 82 ? 46.011 2.559 12.259 1.00 31.32 400 ASN A N 1
ATOM 628 C CA . ASN A 1 82 ? 44.557 2.558 12.504 1.00 31.21 400 ASN A CA 1
ATOM 629 C C . ASN A 1 82 ? 44.036 3.550 13.555 1.00 29.31 400 ASN A C 1
ATOM 630 O O . ASN A 1 82 ? 42.855 3.521 13.885 1.00 30.23 400 ASN A O 1
ATOM 635 N N . ALA A 1 83 ? 44.891 4.423 14.074 1.00 28.31 401 ALA A N 1
ATOM 636 C CA . ALA A 1 83 ? 44.484 5.380 15.090 1.00 27.28 401 ALA A CA 1
ATOM 637 C C . ALA A 1 83 ? 43.415 6.316 14.516 1.00 26.51 401 ALA A C 1
ATOM 638 O O . ALA A 1 83 ? 43.578 6.810 13.392 1.00 25.44 401 ALA A O 1
ATOM 640 N N . PRO A 1 84 ? 42.330 6.556 15.276 1.00 27.14 402 PRO A N 1
ATOM 641 C CA . PRO A 1 84 ? 41.353 7.578 14.866 1.00 26.31 402 PRO A CA 1
ATOM 642 C C . PRO A 1 84 ? 41.890 8.970 15.194 1.00 25.57 402 PRO A C 1
ATOM 643 O O . PRO A 1 84 ? 42.136 9.272 16.359 1.00 27.35 402 PRO A O 1
ATOM 647 N N . LEU A 1 85 ? 42.090 9.801 14.174 1.00 23.56 403 LEU A N 1
ATOM 648 C CA . LEU A 1 85 ? 42.724 11.101 14.365 1.00 22.47 403 LEU A CA 1
ATOM 649 C C . LEU A 1 85 ? 41.716 12.279 14.391 1.00 22.28 403 LEU A C 1
ATOM 650 O O . LEU A 1 85 ? 42.121 13.436 14.513 1.00 21.99 403 LEU A O 1
ATOM 655 N N . LEU A 1 86 ? 40.427 11.985 14.308 1.00 22.08 404 LEU A N 1
ATOM 656 C CA . LEU A 1 86 ? 39.395 13.049 14.357 1.00 24.19 404 LEU A CA 1
ATOM 657 C C . LEU A 1 86 ? 39.612 14.071 15.486 1.00 24.33 404 LEU A C 1
ATOM 658 O O . LEU A 1 86 ? 39.620 15.289 15.238 1.00 24.36 404 LEU A O 1
ATOM 663 N N . GLU A 1 87 ? 39.783 13.586 16.720 1.00 26.06 405 GLU A N 1
ATOM 664 C CA . GLU A 1 87 ? 39.869 14.476 17.891 1.00 28.34 405 GLU A CA 1
ATOM 665 C C . GLU A 1 87 ? 41.020 15.490 17.799 1.00 26.64 405 GLU A C 1
ATOM 666 O O . GLU A 1 87 ? 40.777 16.696 17.820 1.00 25.88 405 GLU A O 1
ATOM 672 N N . PRO A 1 88 ? 42.274 15.022 17.681 1.00 25.47 406 PRO A N 1
ATOM 673 C CA . PRO A 1 88 ? 43.354 16.018 17.585 1.00 25.15 406 PRO A CA 1
ATOM 674 C C . PRO A 1 88 ? 43.298 16.867 16.315 1.00 23.23 406 PRO A C 1
ATOM 675 O O . PRO A 1 88 ? 43.723 18.036 16.333 1.00 22.29 406 PRO A O 1
ATOM 679 N N . LEU A 1 89 ? 42.767 16.315 15.225 1.00 21.89 407 LEU A N 1
ATOM 680 C CA . LEU A 1 89 ? 42.647 17.103 14.003 1.00 21.43 407 LEU A CA 1
ATOM 681 C C . LEU A 1 89 ? 41.664 18.259 14.205 1.00 21.10 407 LEU A C 1
ATOM 682 O O . LEU A 1 89 ? 41.932 19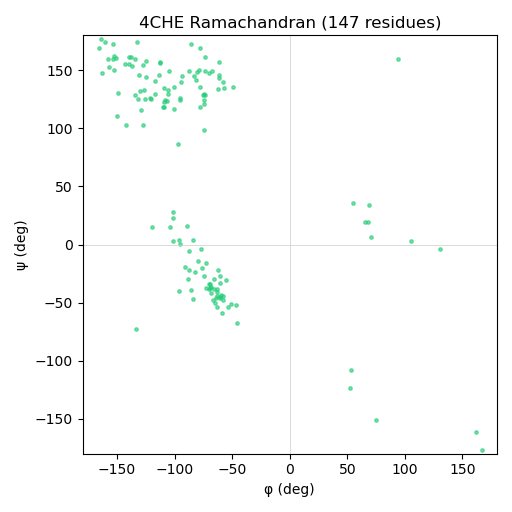.366 13.746 1.00 20.99 407 LEU A O 1
ATOM 687 N N . LEU A 1 90 ? 40.571 18.025 14.934 1.00 21.42 408 LEU A N 1
ATOM 688 C CA . LEU A 1 90 ? 39.617 19.114 15.237 1.00 21.36 408 LEU A CA 1
ATOM 689 C C . LEU A 1 90 ? 40.237 20.120 16.205 1.00 21.11 408 LEU A C 1
ATOM 690 O O . LEU A 1 90 ? 39.996 21.308 16.090 1.00 20.79 408 LEU A O 1
ATOM 695 N N . ASP A 1 91 ? 41.087 19.652 17.123 1.00 22.56 409 ASP A N 1
ATOM 696 C CA . ASP A 1 91 ? 41.798 20.564 18.023 1.00 22.46 409 ASP A CA 1
ATOM 697 C C . ASP A 1 91 ? 42.736 21.507 17.237 1.00 21.21 409 ASP A C 1
ATOM 698 O O . ASP A 1 91 ? 42.784 22.701 17.514 1.00 21.93 409 ASP A O 1
ATOM 703 N N . ILE A 1 92 ? 43.471 20.953 16.268 1.00 21.32 410 ILE A N 1
ATOM 704 C CA . ILE A 1 92 ? 44.314 21.723 15.349 1.00 20.52 410 ILE A CA 1
ATOM 705 C C . ILE A 1 92 ? 43.467 22.740 14.594 1.00 20.49 410 ILE A C 1
ATOM 706 O O . ILE A 1 92 ? 43.837 23.917 14.477 1.00 19.38 410 ILE A O 1
ATOM 711 N N . CYS A 1 93 ? 42.339 22.281 14.065 1.00 19.33 411 CYS A N 1
ATOM 712 C CA . CYS A 1 93 ? 41.430 23.163 13.326 1.00 20.36 411 CYS A CA 1
ATOM 713 C C . CYS A 1 93 ? 40.954 24.309 14.207 1.00 20.09 411 CYS A C 1
ATOM 714 O O . CYS A 1 93 ? 40.913 25.449 13.749 1.00 20.73 411 CYS A O 1
ATOM 717 N N A TYR A 1 94 ? 40.615 24.020 15.464 0.50 19.99 412 TYR A N 1
ATOM 718 N N B TYR A 1 94 ? 40.601 24.021 15.458 0.50 20.76 412 TYR A N 1
ATOM 719 C CA A TYR A 1 94 ? 40.179 25.081 16.359 0.50 20.45 412 TYR A CA 1
ATOM 720 C CA B TYR A 1 94 ? 40.165 25.076 16.360 0.50 21.76 412 TYR A CA 1
ATOM 721 C C A TYR A 1 94 ? 41.299 26.086 16.607 0.50 20.72 412 TYR A C 1
ATOM 722 C C B TYR A 1 94 ? 41.293 26.083 16.610 0.50 21.44 412 TYR A C 1
ATOM 723 O O A TYR A 1 94 ? 41.097 27.297 16.497 0.50 20.70 412 TYR A O 1
ATOM 724 O O B TYR A 1 94 ? 41.091 27.293 16.499 0.50 21.34 412 TYR A O 1
ATOM 741 N N . TYR A 1 95 ? 42.482 25.566 16.915 1.00 21.21 413 TYR A N 1
ATOM 742 C CA . TYR A 1 95 ? 43.647 26.390 17.258 1.00 22.19 413 TYR A CA 1
ATOM 743 C C . TYR A 1 95 ? 43.979 27.437 16.198 1.00 21.41 413 TYR A C 1
ATOM 744 O O . TYR A 1 95 ? 44.329 28.568 16.532 1.00 22.93 413 TYR A O 1
ATOM 753 N N . GLY A 1 96 ? 43.863 27.062 14.924 1.00 20.61 414 GLY A N 1
ATOM 754 C CA . GLY A 1 96 ? 44.134 27.990 13.815 1.00 20.81 414 GLY A CA 1
ATOM 755 C C . GLY A 1 96 ? 42.924 28.714 13.222 1.00 20.84 414 GLY A C 1
ATOM 756 O O . GLY A 1 96 ? 43.072 29.506 12.279 1.00 20.82 414 GLY A O 1
ATOM 757 N N . SER A 1 97 ? 41.728 28.451 13.754 1.00 20.61 415 SER A N 1
ATOM 758 C CA . SER A 1 97 ? 40.469 28.927 13.126 1.00 20.34 415 SER A CA 1
ATOM 759 C C . SER A 1 97 ? 40.339 28.482 11.658 1.00 20.38 415 SER A C 1
ATOM 760 O O . SER A 1 97 ? 39.803 29.200 10.800 1.00 20.55 415 SER A O 1
ATOM 763 N N . PHE A 1 98 ? 40.822 27.270 11.380 1.00 20.03 416 PHE A N 1
ATOM 764 C CA . PHE A 1 98 ? 40.958 26.784 10.018 1.00 20.14 416 PHE A CA 1
ATOM 765 C C . PHE A 1 98 ? 39.664 26.364 9.313 1.00 21.02 416 PHE A C 1
ATOM 766 O O . PHE A 1 98 ? 39.611 26.409 8.087 1.00 22.79 416 PHE A O 1
ATOM 774 N N . ILE A 1 99 ? 38.638 25.937 10.054 1.00 20.38 417 ILE A N 1
ATOM 775 C CA . ILE A 1 99 ? 37.386 25.505 9.421 1.00 20.32 417 ILE A CA 1
ATOM 776 C C . ILE A 1 99 ? 36.184 26.229 10.014 1.00 20.74 417 ILE A C 1
ATOM 777 O O . ILE A 1 99 ? 36.243 26.701 11.154 1.00 20.56 417 ILE A O 1
ATOM 782 N N . GLU A 1 100 ? 35.130 26.330 9.202 1.00 20.68 418 GLU A N 1
ATOM 783 C CA . GLU A 1 100 ? 33.841 26.884 9.602 1.00 20.16 418 GLU A CA 1
ATOM 784 C C . GLU A 1 100 ? 32.804 25.767 9.601 1.00 20.50 418 GLU A C 1
ATOM 785 O O . GLU A 1 100 ? 32.940 24.801 8.840 1.00 20.31 418 GLU A O 1
ATOM 791 N N . PRO A 1 101 ? 31.720 25.921 10.383 1.00 20.16 419 PRO A N 1
ATOM 792 C CA . PRO A 1 101 ? 31.418 27.082 11.233 1.00 20.55 419 PRO A CA 1
ATOM 793 C C . PRO A 1 101 ? 32.192 27.110 12.534 1.00 20.28 419 PRO A C 1
ATOM 794 O O . PRO A 1 101 ? 32.878 26.134 12.892 1.00 20.42 419 PRO A O 1
ATOM 798 N N . GLY A 1 102 ? 32.114 28.244 13.222 1.00 19.96 420 GLY A N 1
ATOM 799 C CA . GLY A 1 102 ? 32.720 28.391 14.530 1.00 19.71 420 GLY A CA 1
ATOM 800 C C . GLY A 1 102 ? 33.586 29.628 14.707 1.00 19.62 420 GLY A C 1
ATOM 801 O O . GLY A 1 102 ? 34.082 29.853 15.813 1.00 19.32 420 GLY A O 1
ATOM 802 N N . PHE A 1 103 ? 33.787 30.419 13.646 1.00 18.86 421 PHE A N 1
ATOM 803 C CA . PHE A 1 103 ? 34.638 31.617 13.719 1.00 19.66 421 PHE A CA 1
ATOM 804 C C . PHE A 1 103 ? 33.983 32.831 13.073 1.00 21.09 421 PHE A C 1
ATOM 805 O O . PHE A 1 103 ? 33.523 33.727 13.786 1.00 22.40 421 PHE A O 1
ATOM 813 N N . GLU A 1 104 ? 33.907 32.848 11.746 1.00 21.09 422 GLU A N 1
ATOM 814 C CA . GLU A 1 104 ? 33.136 33.843 11.006 1.00 22.25 422 GLU A CA 1
ATOM 815 C C . GLU A 1 104 ? 31.681 33.432 10.719 1.00 22.32 422 GLU A C 1
ATOM 816 O O . GLU A 1 104 ? 30.855 34.305 10.420 1.00 23.41 422 GLU A O 1
ATOM 822 N N . GLN A 1 105 ? 31.372 32.132 10.789 1.00 21.62 423 GLN A N 1
ATOM 823 C CA . GLN A 1 105 ? 30.040 31.585 10.513 1.00 21.50 423 GLN A CA 1
ATOM 824 C C . GLN A 1 105 ? 29.439 30.911 11.740 1.00 21.23 423 GLN A C 1
ATOM 825 O O . GLN A 1 105 ? 30.153 30.240 12.500 1.00 20.09 423 GLN A O 1
ATOM 831 N N . THR A 1 106 ? 28.133 31.098 11.929 1.00 20.50 424 THR A N 1
ATOM 832 C CA . THR A 1 106 ? 27.411 30.497 13.035 1.00 21.39 424 THR A CA 1
ATOM 833 C C . THR A 1 106 ? 26.974 29.089 12.652 1.00 21.12 424 THR A C 1
ATOM 834 O O . THR A 1 106 ? 27.113 28.677 11.505 1.00 20.88 424 THR A O 1
ATOM 838 N N . PHE A 1 107 ? 26.431 28.376 13.628 1.00 22.15 425 PHE A N 1
ATOM 839 C CA . PHE A 1 107 ? 25.914 27.022 13.436 1.00 22.37 425 PHE A CA 1
ATOM 840 C C . PHE A 1 107 ? 24.439 26.948 13.011 1.00 25.11 425 PHE A C 1
ATOM 841 O O . PHE A 1 107 ? 23.826 25.874 13.067 1.00 25.99 425 PHE A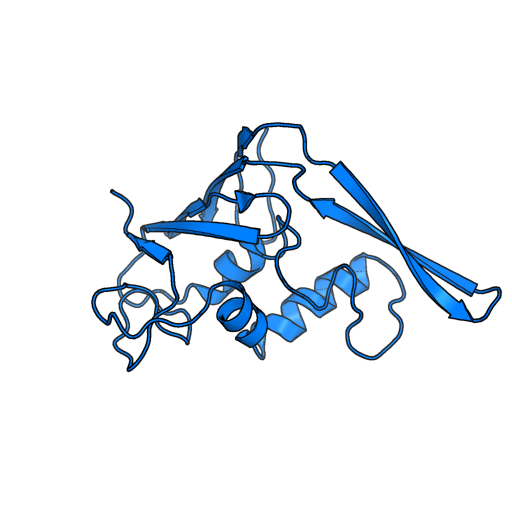 O 1
ATOM 849 N N . GLY A 1 108 ? 23.878 28.065 12.547 1.00 25.83 426 GLY A N 1
ATOM 850 C CA . GLY A 1 108 ? 22.499 28.085 12.019 1.00 27.49 426 GLY A CA 1
ATOM 851 C C . GLY A 1 108 ? 21.510 28.738 12.970 1.00 28.34 426 GLY A C 1
ATOM 852 O O . GLY A 1 108 ? 20.301 28.762 12.715 1.00 29.89 426 GLY A O 1
ATOM 853 N N . PHE A 1 109 ? 22.034 29.242 14.078 1.00 27.83 427 PHE A N 1
ATOM 854 C CA . PHE A 1 109 ? 21.268 29.976 15.085 1.00 27.24 427 PHE A CA 1
ATOM 855 C C . PHE A 1 109 ? 22.254 30.960 15.724 1.00 27.06 427 PHE A C 1
ATOM 856 O O . PHE A 1 109 ? 23.480 30.792 15.604 1.00 23.84 427 PHE A O 1
ATOM 864 N N . TYR A 1 110 ? 21.741 31.999 16.380 1.00 26.50 428 TYR A N 1
ATOM 865 C CA . TYR A 1 110 ? 22.609 33.017 16.958 1.00 27.48 428 TYR A CA 1
ATOM 866 C C . TYR A 1 110 ? 23.276 32.476 18.207 1.00 26.18 428 TYR A C 1
ATOM 867 O O . TYR A 1 110 ? 22.595 31.952 19.091 1.00 26.23 428 TYR A O 1
ATOM 876 N N . PRO A 1 111 ? 24.604 32.606 18.298 1.00 25.60 429 PRO A N 1
ATOM 877 C CA . PRO A 1 111 ? 25.321 32.192 19.488 1.00 26.10 429 PRO A CA 1
ATOM 878 C C . PRO A 1 111 ? 25.251 33.227 20.598 1.00 26.28 429 PRO A C 1
ATOM 879 O O . PRO A 1 111 ? 25.191 34.425 20.327 1.00 25.15 429 PRO A O 1
ATOM 883 N N . ALA A 1 112 ? 25.276 32.755 21.836 1.00 27.72 430 ALA A N 1
ATOM 884 C CA . ALA A 1 112 ? 25.166 33.630 23.006 1.00 27.81 430 ALA A CA 1
ATOM 885 C C . ALA A 1 112 ? 26.523 34.160 23.461 1.00 27.47 430 ALA A C 1
ATOM 886 O O . ALA A 1 112 ? 26.599 35.198 24.132 1.00 28.49 430 ALA A O 1
ATOM 888 N N . GLY A 1 113 ? 27.598 33.472 23.086 1.00 26.67 431 GLY A N 1
ATOM 889 C CA . GLY A 1 113 ? 28.936 33.829 23.532 1.00 26.51 431 GLY A CA 1
ATOM 890 C C . GLY A 1 113 ? 29.924 32.721 23.223 1.00 26.58 431 GLY A C 1
ATOM 891 O O . GLY A 1 113 ? 29.549 31.700 22.636 1.00 24.67 431 GLY A O 1
ATOM 892 N N . LYS A 1 114 ? 31.172 32.918 23.645 1.00 27.15 432 LYS A N 1
ATOM 893 C CA . LYS A 1 114 ? 32.288 32.025 23.289 1.00 27.45 432 LYS A CA 1
ATOM 894 C C . LYS A 1 114 ? 32.152 30.600 23.832 1.00 28.15 432 LYS A C 1
ATOM 895 O O . LYS A 1 114 ? 32.388 29.641 23.094 1.00 27.72 432 LYS A O 1
ATOM 901 N N . ARG A 1 115 ? 31.790 30.458 25.111 1.00 28.80 433 ARG A N 1
ATOM 902 C CA . ARG A 1 115 ? 31.620 29.129 25.702 1.00 28.77 433 ARG A CA 1
ATOM 903 C C . ARG A 1 115 ? 30.711 28.261 24.825 1.00 26.03 433 ARG A C 1
ATOM 904 O O . ARG A 1 115 ? 31.068 27.134 24.478 1.00 25.82 433 ARG A O 1
ATOM 912 N N . GLU A 1 116 ? 29.549 28.795 24.466 1.00 25.97 434 GLU A N 1
ATOM 913 C CA . GLU A 1 116 ? 28.591 28.063 23.660 1.00 25.93 434 GLU A CA 1
ATOM 914 C C . GLU A 1 116 ? 29.184 27.747 22.290 1.00 24.40 434 GLU A C 1
ATOM 915 O O . GLU A 1 116 ? 29.000 26.647 21.772 1.00 24.18 434 GLU A O 1
ATOM 921 N N . PHE A 1 117 ? 29.889 28.720 21.727 1.00 23.65 435 PHE A N 1
ATOM 922 C CA . PHE A 1 117 ? 30.383 28.637 20.349 1.00 22.83 435 PHE A CA 1
ATOM 923 C C . PHE A 1 117 ? 31.469 27.547 20.254 1.00 22.97 435 PHE A C 1
ATOM 924 O O . PHE A 1 117 ? 31.545 26.827 19.255 1.00 22.58 435 PHE A O 1
ATOM 932 N N . VAL A 1 118 ? 32.286 27.418 21.295 1.00 22.96 436 VAL A N 1
ATOM 933 C CA . VAL A 1 118 ? 33.308 26.366 21.377 1.00 23.66 436 VAL A CA 1
ATOM 934 C C . VAL A 1 118 ? 32.671 24.971 21.481 1.00 23.75 436 VAL A C 1
ATOM 935 O O . VAL A 1 118 ? 33.054 24.044 20.760 1.00 23.78 436 VAL A O 1
ATOM 939 N N . ASP A 1 119 ? 31.694 24.821 22.375 1.00 24.02 437 ASP A N 1
ATOM 940 C CA . ASP A 1 119 ? 30.956 23.562 22.501 1.00 25.34 437 ASP A CA 1
ATOM 941 C C . ASP A 1 119 ? 30.285 23.157 21.187 1.00 23.12 437 ASP A C 1
ATOM 942 O O . ASP A 1 119 ? 30.353 21.987 20.783 1.00 24.00 437 ASP A O 1
ATOM 947 N N . SER A 1 120 ? 29.659 24.125 20.515 1.00 21.54 438 SER A N 1
ATOM 948 C CA . SER A 1 120 ? 29.043 23.888 19.219 1.00 21.30 438 SER A CA 1
ATOM 949 C C . SER A 1 120 ? 30.055 23.396 18.181 1.00 20.69 438 SER A C 1
ATOM 950 O O . SER A 1 120 ? 29.744 22.493 17.405 1.00 21.35 438 SER A O 1
ATOM 953 N N . PHE A 1 121 ? 31.228 24.022 18.148 1.00 20.02 439 PHE A N 1
ATOM 954 C CA . PHE A 1 121 ? 32.288 23.628 17.204 1.00 19.97 439 PHE A CA 1
ATOM 955 C C . PHE A 1 121 ? 32.581 22.136 17.343 1.00 20.95 439 PHE A C 1
ATOM 956 O O . PHE A 1 121 ? 32.500 21.381 16.369 1.00 20.13 439 PHE A O 1
ATOM 964 N N . PHE A 1 122 ? 32.877 21.701 18.561 1.00 21.78 440 PHE A N 1
ATOM 965 C CA . PHE A 1 122 ? 33.290 20.317 18.754 1.00 23.07 440 PHE A CA 1
ATOM 966 C C . PHE A 1 122 ? 32.153 19.315 18.556 1.00 24.85 440 PHE A C 1
ATOM 967 O O . PHE A 1 122 ? 32.386 18.248 18.006 1.00 23.37 440 PHE A O 1
ATOM 975 N N . MET A 1 123 ? 30.922 19.681 18.917 1.00 25.96 441 MET A N 1
ATOM 976 C CA . MET A 1 123 ? 29.771 18.817 18.647 1.00 27.10 441 MET A CA 1
ATOM 977 C C . MET A 1 123 ? 29.541 18.662 17.141 1.00 25.55 441 MET A C 1
ATOM 978 O O . MET A 1 123 ? 29.430 17.545 16.630 1.00 25.89 441 MET A O 1
ATOM 983 N N . HIS A 1 124 ? 29.493 19.786 16.436 1.00 23.26 442 HIS A N 1
ATOM 984 C CA . HIS A 1 124 ? 29.158 19.803 15.020 1.00 23.39 442 HIS A CA 1
ATOM 985 C C . HIS A 1 124 ? 30.165 19.045 14.177 1.00 22.18 442 HIS A C 1
ATOM 986 O O . HIS A 1 124 ? 29.805 18.146 13.390 1.00 21.86 442 HIS A O 1
ATOM 993 N N . HIS A 1 125 ? 31.432 19.405 14.326 1.00 20.77 443 HIS A N 1
ATOM 994 C CA . HIS A 1 125 ? 32.484 18.860 13.472 1.00 20.88 443 HIS A CA 1
ATOM 995 C C . HIS A 1 125 ? 32.874 17.447 13.841 1.00 21.24 443 HIS A C 1
ATOM 996 O O . HIS A 1 125 ? 33.431 16.736 13.017 1.00 22.10 443 HIS A O 1
ATOM 1003 N N . SER A 1 126 ? 32.579 17.017 15.067 1.00 21.84 444 SER A N 1
ATOM 1004 C CA . SER A 1 126 ? 32.741 15.609 15.443 1.00 24.25 444 SER A CA 1
ATOM 1005 C C . SER A 1 126 ? 31.674 14.720 14.820 1.00 24.42 444 SER A C 1
ATOM 1006 O O . SER A 1 126 ? 31.954 13.588 14.450 1.00 26.17 444 SER A O 1
ATOM 1009 N N . LYS A 1 127 ? 30.450 15.229 14.727 1.00 26.06 445 LYS A N 1
ATOM 1010 C CA . LYS A 1 127 ? 29.359 14.511 14.067 1.00 28.40 445 LYS A CA 1
ATOM 1011 C C . LYS A 1 127 ? 29.587 14.425 12.558 1.00 27.40 445 LYS A C 1
ATOM 1012 O O . LYS A 1 127 ? 29.280 13.410 11.942 1.00 25.95 445 LYS A O 1
ATOM 1018 N N . ASP A 1 128 ? 30.130 15.487 11.975 1.00 25.62 446 ASP A N 1
ATOM 1019 C CA . ASP A 1 128 ? 30.377 15.532 10.536 1.00 27.28 446 ASP A CA 1
ATOM 1020 C C . ASP A 1 128 ? 31.586 16.423 10.259 1.00 24.75 446 ASP A C 1
ATOM 1021 O O . ASP A 1 128 ? 31.511 17.630 10.420 1.00 22.99 446 ASP A O 1
ATOM 1026 N N . HIS A 1 129 ? 32.689 15.813 9.830 1.00 23.99 447 HIS A N 1
ATOM 1027 C CA . HIS A 1 129 ? 33.960 16.527 9.676 1.00 22.57 447 HIS A CA 1
ATOM 1028 C C . HIS A 1 129 ? 34.264 16.890 8.244 1.00 22.67 447 HIS A C 1
ATOM 1029 O O . HIS A 1 129 ? 35.423 17.162 7.898 1.00 21.13 447 HIS A O 1
ATOM 1036 N N . LYS A 1 130 ? 33.239 16.972 7.389 1.00 22.58 448 LYS A N 1
ATOM 1037 C CA . LYS A 1 130 ? 33.477 17.268 5.977 1.00 23.42 448 LYS A CA 1
ATOM 1038 C C . LYS A 1 130 ? 34.157 18.602 5.713 1.00 21.66 448 LYS A C 1
ATOM 1039 O O . LYS A 1 130 ? 34.870 18.720 4.733 1.00 19.70 448 LYS A O 1
ATOM 1045 N N . ALA A 1 131 ? 33.982 19.580 6.597 1.00 19.82 449 ALA A N 1
ATOM 1046 C CA . ALA A 1 131 ? 34.660 20.875 6.422 1.00 19.86 449 ALA A CA 1
ATOM 1047 C C . ALA A 1 131 ? 36.188 20.712 6.411 1.00 18.66 449 ALA A C 1
ATOM 1048 O O . ALA A 1 131 ? 36.878 21.460 5.733 1.00 19.85 449 ALA A O 1
ATOM 1050 N N . PHE A 1 132 ? 36.723 19.752 7.166 1.00 18.56 450 PHE A N 1
ATOM 1051 C CA . PHE A 1 132 ? 38.178 19.507 7.158 1.00 18.22 450 PHE A CA 1
ATOM 1052 C C . PHE A 1 132 ? 38.620 18.937 5.815 1.00 17.67 450 PHE A C 1
ATOM 1053 O O . PHE A 1 132 ? 39.642 19.343 5.264 1.00 18.10 450 PHE A O 1
ATOM 1061 N N . LEU A 1 133 ? 37.832 18.010 5.275 1.00 17.74 451 LEU A N 1
ATOM 1062 C CA . LEU A 1 133 ? 38.119 17.394 3.990 1.00 17.61 451 LEU A CA 1
ATOM 1063 C C . LEU A 1 133 ? 38.094 18.421 2.862 1.00 18.52 451 LEU A C 1
ATOM 1064 O O . LEU A 1 133 ? 38.913 18.370 1.950 1.00 20.31 451 LEU A O 1
ATOM 1069 N N . ILE A 1 134 ? 37.157 19.358 2.940 1.00 18.64 452 ILE A N 1
ATOM 1070 C CA . ILE A 1 134 ? 37.027 20.418 1.949 1.00 19.04 452 ILE A CA 1
ATOM 1071 C C . ILE A 1 134 ? 38.198 21.395 2.077 1.00 19.07 452 ILE A C 1
ATOM 1072 O O . ILE A 1 134 ? 38.724 21.843 1.062 1.00 19.84 452 ILE A O 1
ATOM 1077 N N . HIS A 1 135 ? 38.625 21.690 3.310 1.00 17.86 453 HIS A N 1
ATOM 1078 C CA . HIS A 1 135 ? 39.751 22.595 3.588 1.00 19.13 453 HIS A CA 1
ATOM 1079 C C . HIS A 1 135 ? 41.052 22.092 2.982 1.00 20.29 453 HIS A C 1
ATOM 1080 O O . HIS A 1 135 ? 41.825 22.861 2.382 1.00 19.71 453 HIS A O 1
ATOM 1087 N N . MET A 1 136 ? 41.313 20.797 3.150 1.00 19.72 454 MET A N 1
ATOM 1088 C CA . MET A 1 136 ? 42.571 20.196 2.679 1.00 20.23 454 MET A CA 1
ATOM 1089 C C . MET A 1 136 ? 42.488 19.781 1.226 1.00 20.67 454 MET A C 1
ATOM 1090 O O . MET A 1 136 ? 43.450 19.945 0.465 1.00 22.08 454 MET A O 1
ATOM 1095 N N . GLY A 1 137 ? 41.334 19.249 0.847 1.00 21.21 455 GLY A N 1
ATOM 1096 C CA . GLY A 1 137 ? 41.145 18.614 -0.439 1.00 22.75 455 GLY A CA 1
ATOM 1097 C C . GLY A 1 137 ? 41.373 17.121 -0.318 1.00 23.05 455 GLY A C 1
ATOM 1098 O O . GLY A 1 137 ? 42.028 16.662 0.638 1.00 21.60 455 GLY A O 1
ATOM 1099 N N . LEU A 1 138 ? 40.829 16.370 -1.282 1.00 22.63 456 LEU A N 1
ATOM 1100 C CA . LEU A 1 138 ? 40.983 14.907 -1.336 1.00 24.29 456 LEU A CA 1
ATOM 1101 C C . LEU A 1 138 ? 41.803 14.515 -2.565 1.00 25.59 456 LEU A C 1
ATOM 1102 O O . LEU A 1 138 ? 41.712 15.173 -3.604 1.00 25.28 456 LEU A O 1
ATOM 1107 N N . ASP A 1 139 ? 42.600 13.453 -2.423 1.00 26.45 457 ASP A N 1
ATOM 1108 C CA . ASP A 1 139 ? 43.648 13.111 -3.376 1.00 28.63 457 ASP A CA 1
ATOM 1109 C C . ASP A 1 139 ? 43.455 11.677 -3.884 1.00 28.57 457 ASP A C 1
ATOM 1110 O O . ASP A 1 139 ? 43.050 10.799 -3.125 1.00 25.40 457 ASP A O 1
ATOM 1115 N N . LYS A 1 140 ? 43.773 11.462 -5.162 1.00 30.15 458 LYS A N 1
ATOM 1116 C CA . LYS A 1 140 ? 43.715 10.137 -5.797 1.00 32.50 458 LYS A CA 1
ATOM 1117 C C . LYS A 1 140 ? 44.937 9.292 -5.444 1.00 30.98 458 LYS A C 1
ATOM 1118 O O . LYS A 1 140 ? 44.955 8.085 -5.682 1.00 31.39 458 LYS A O 1
ATOM 1124 N N . ASP A 1 141 ? 45.964 9.933 -4.896 1.00 29.62 459 ASP A N 1
ATOM 1125 C CA . ASP A 1 141 ? 47.199 9.253 -4.514 1.00 29.17 459 ASP A CA 1
ATOM 1126 C C . ASP A 1 141 ? 47.007 8.418 -3.248 1.00 26.76 459 ASP A C 1
ATOM 1127 O O . ASP A 1 141 ? 47.097 8.922 -2.120 1.00 25.33 459 ASP A O 1
ATOM 1132 N N . LEU A 1 142 ? 46.789 7.121 -3.442 1.00 25.67 460 LEU A N 1
ATOM 1133 C CA . LEU A 1 142 ? 46.443 6.229 -2.331 1.00 25.58 460 LEU A CA 1
ATOM 1134 C C . LEU A 1 142 ? 47.645 5.843 -1.458 1.00 25.65 460 LEU A C 1
ATOM 1135 O O . LEU A 1 142 ? 47.482 5.171 -0.428 1.00 25.94 460 LEU A O 1
ATOM 1140 N N . SER A 1 143 ? 48.846 6.287 -1.841 1.00 25.39 461 SER A N 1
ATOM 1141 C CA . SER A 1 143 ? 50.018 6.109 -0.986 1.00 26.31 461 SER A CA 1
ATOM 1142 C C . SER A 1 143 ? 49.97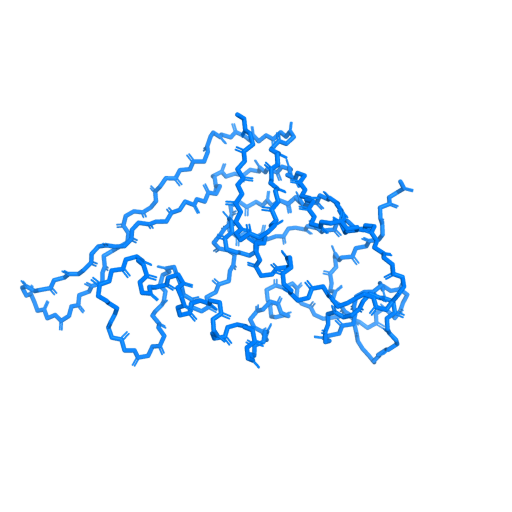9 7.036 0.235 1.00 25.25 461 SER A C 1
ATOM 1143 O O . SER A 1 143 ? 50.708 6.811 1.195 1.00 26.07 461 SER A O 1
ATOM 1146 N N . LEU A 1 144 ? 49.122 8.058 0.204 1.00 23.91 462 LEU A N 1
ATOM 1147 C CA . LEU A 1 144 ? 48.997 8.999 1.336 1.00 24.15 462 LEU A CA 1
ATOM 1148 C C . LEU A 1 144 ? 48.338 8.302 2.521 1.00 22.47 462 LEU A C 1
ATOM 1149 O O . LEU A 1 144 ? 47.516 7.403 2.320 1.00 23.16 462 LEU A O 1
ATOM 1154 N N . PRO A 1 145 ? 48.712 8.683 3.762 1.00 22.23 463 PRO A N 1
ATOM 1155 C CA . PRO A 1 145 ? 48.298 7.903 4.933 1.00 21.93 463 PRO A CA 1
ATOM 1156 C C . PRO A 1 145 ? 46.896 8.138 5.525 1.00 22.13 463 PRO A C 1
ATOM 1157 O O . PRO A 1 145 ? 46.379 7.252 6.202 1.00 22.53 463 PRO A O 1
ATOM 1161 N N . LEU A 1 146 ? 46.290 9.307 5.309 1.00 21.29 464 LEU A N 1
ATOM 1162 C CA . LEU A 1 146 ? 45.063 9.649 6.058 1.00 20.83 464 LEU A CA 1
ATOM 1163 C C . LEU A 1 146 ? 43.799 9.430 5.232 1.00 20.28 464 LEU A C 1
ATOM 1164 O O . LEU A 1 146 ? 43.617 10.053 4.186 1.00 20.04 464 LEU A O 1
ATOM 1169 N N . SER A 1 147 ? 42.954 8.505 5.691 1.00 20.03 465 SER A N 1
ATOM 1170 C CA . SER A 1 147 ? 41.702 8.193 5.028 1.00 20.32 465 SER A CA 1
ATOM 1171 C C . SER A 1 147 ? 40.687 9.323 5.262 1.00 20.75 465 SER A C 1
ATOM 1172 O O . SER A 1 147 ? 40.846 10.113 6.198 1.00 20.42 465 SER A O 1
ATOM 1175 N N . PRO A 1 148 ? 39.648 9.389 4.423 1.00 21.38 466 PRO A N 1
ATOM 1176 C CA . PRO A 1 148 ? 38.607 10.428 4.613 1.00 21.95 466 PRO A CA 1
ATOM 1177 C C . PRO A 1 148 ? 37.837 10.324 5.936 1.00 22.51 466 PRO A C 1
ATOM 1178 O O . PRO A 1 148 ? 37.288 11.334 6.403 1.00 23.06 466 PRO A O 1
ATOM 1182 N N . GLU A 1 149 ? 37.822 9.149 6.568 1.00 22.24 467 GLU A N 1
ATOM 1183 C CA . GLU A 1 149 ? 37.263 9.032 7.918 1.00 23.98 467 GLU A CA 1
ATOM 1184 C C . GLU A 1 149 ? 38.275 9.407 9.004 1.00 23.23 467 GLU A C 1
ATOM 1185 O O . GLU A 1 149 ? 37.975 9.334 10.190 1.00 22.31 467 GLU A O 1
ATOM 1191 N N . LEU A 1 150 ? 39.459 9.845 8.573 1.00 22.03 468 LEU A N 1
ATOM 1192 C CA . LEU A 1 150 ? 40.514 10.363 9.427 1.00 21.99 468 LEU A CA 1
ATOM 1193 C C . LEU A 1 150 ? 41.131 9.289 10.308 1.00 22.20 468 LEU A C 1
ATOM 1194 O O . LEU A 1 150 ? 41.556 9.557 11.429 1.00 22.50 468 LEU A O 1
ATOM 1199 N N . ASN A 1 151 ? 41.196 8.079 9.772 1.00 22.43 469 ASN A N 1
ATOM 1200 C CA . ASN A 1 151 ? 41.891 6.988 10.448 1.00 23.35 469 ASN A CA 1
ATOM 1201 C C . ASN A 1 151 ? 43.260 6.811 9.815 1.00 22.42 469 ASN A C 1
ATOM 1202 O O . ASN A 1 151 ? 43.406 6.815 8.595 1.00 22.14 469 ASN A O 1
ATOM 1207 N N . TRP A 1 152 ? 44.270 6.653 10.655 1.00 23.07 470 TRP A N 1
ATOM 1208 C CA . TRP A 1 152 ? 45.664 6.617 10.202 1.00 23.93 470 TRP A CA 1
ATOM 1209 C C . TRP A 1 152 ? 46.002 5.313 9.523 1.00 24.96 470 TRP A C 1
ATOM 1210 O O . TRP A 1 152 ? 45.859 4.246 10.124 1.00 25.63 470 TRP A O 1
ATOM 1221 N N . LYS A 1 153 ? 46.421 5.402 8.259 1.00 25.32 471 LYS A N 1
ATOM 1222 C CA . LYS A 1 153 ? 46.817 4.253 7.434 1.00 28.20 471 LYS A CA 1
ATOM 1223 C C . LYS A 1 153 ? 45.668 3.294 7.061 1.00 28.18 471 LYS A C 1
ATOM 1224 O O . LYS A 1 153 ? 45.905 2.156 6.654 1.00 26.84 471 LYS A O 1
ATOM 1230 N N . GLU A 1 154 ? 44.428 3.774 7.151 1.00 26.62 472 GLU A N 1
ATOM 1231 C CA . GLU A 1 154 ? 43.255 3.009 6.723 1.00 27.21 472 GLU A CA 1
ATOM 1232 C C . GLU A 1 154 ? 43.142 3.053 5.202 1.00 26.66 472 GLU A C 1
ATOM 1233 O O . GLU A 1 154 ? 43.292 4.113 4.601 1.00 26.29 472 GLU A O 1
ATOM 1239 N N . PRO A 1 155 ? 42.865 1.908 4.554 1.00 25.93 473 PRO A N 1
ATOM 1240 C CA . PRO A 1 155 ? 42.679 1.959 3.103 1.00 26.11 473 PRO A CA 1
ATOM 1241 C C . PRO A 1 155 ? 41.413 2.734 2.687 1.00 24.26 473 PRO A C 1
ATOM 1242 O O . PRO A 1 155 ? 40.437 2.736 3.423 1.00 24.67 473 PRO A O 1
ATOM 1246 N N . ALA A 1 156 ? 41.444 3.375 1.525 1.00 22.95 474 ALA A N 1
ATOM 1247 C CA . ALA A 1 156 ? 40.285 4.129 1.017 1.00 22.78 474 ALA A CA 1
ATOM 1248 C C . ALA A 1 156 ? 40.503 4.448 -0.451 1.00 24.21 474 ALA A C 1
ATOM 1249 O O . ALA A 1 156 ? 41.599 4.241 -0.961 1.00 26.94 474 ALA A O 1
ATOM 1251 N N . LEU A 1 157 ? 39.465 4.936 -1.131 1.00 22.39 475 LEU A N 1
ATOM 1252 C CA . LEU A 1 157 ? 39.547 5.288 -2.553 1.00 21.57 475 LEU A CA 1
ATOM 1253 C C . LEU A 1 157 ? 40.032 6.721 -2.785 1.00 21.33 475 LEU A C 1
ATOM 1254 O O . LEU A 1 157 ? 40.222 7.133 -3.929 1.00 22.98 475 LEU A O 1
ATOM 1259 N N . SER A 1 158 ? 40.203 7.468 -1.693 1.00 20.92 476 SER A N 1
ATOM 1260 C CA . SER A 1 158 ? 40.826 8.779 -1.723 1.00 20.79 476 SER A CA 1
ATOM 1261 C C . SER A 1 158 ? 41.469 9.033 -0.378 1.00 19.87 476 SER A C 1
ATOM 1262 O O . SER A 1 158 ? 41.154 8.368 0.607 1.00 20.13 476 SER A O 1
ATOM 1265 N N . LYS A 1 159 ? 42.386 9.996 -0.342 1.00 20.22 477 LYS A N 1
ATOM 1266 C CA . LYS A 1 159 ? 43.123 10.305 0.870 1.00 20.31 477 LYS A CA 1
ATOM 1267 C C . LYS A 1 159 ? 43.144 11.814 1.058 1.00 20.33 477 LYS A C 1
ATOM 1268 O O . LYS A 1 159 ? 42.977 12.565 0.092 1.00 20.70 477 LYS A O 1
ATOM 1274 N N . VAL A 1 160 ? 43.389 12.245 2.290 1.00 20.31 478 VAL A N 1
ATOM 1275 C CA . VAL A 1 160 ? 43.422 13.679 2.601 1.00 19.45 478 VAL A CA 1
ATOM 1276 C C . VAL A 1 160 ? 44.717 14.280 2.051 1.00 20.24 478 VAL A C 1
ATOM 1277 O O . VAL A 1 160 ? 45.815 13.786 2.351 1.00 19.41 478 VAL A O 1
ATOM 1281 N N . CYS A 1 161 ? 44.587 15.310 1.219 1.00 20.07 479 CYS A N 1
ATOM 1282 C CA . CYS A 1 161 ? 45.735 16.023 0.649 1.00 22.14 479 CYS A CA 1
ATOM 1283 C C . CYS A 1 161 ? 46.666 16.601 1.705 1.00 22.48 479 CYS A C 1
ATOM 1284 O O . CYS A 1 161 ? 46.218 17.098 2.730 1.00 20.71 479 CYS A O 1
ATOM 1287 N N . ARG A 1 162 ? 47.970 16.502 1.437 1.00 23.17 480 ARG A N 1
ATOM 1288 C CA . ARG A 1 162 ? 49.016 17.204 2.188 1.00 23.47 480 ARG A CA 1
ATOM 1289 C C . ARG A 1 162 ? 49.171 16.791 3.656 1.00 22.21 480 ARG A C 1
ATOM 1290 O O . ARG A 1 162 ? 49.780 17.503 4.468 1.00 21.74 480 ARG A O 1
ATOM 1298 N N . VAL A 1 163 ? 48.651 15.616 3.982 1.00 20.47 481 VAL A N 1
ATOM 1299 C CA . VAL A 1 163 ? 48.887 15.008 5.285 1.00 20.72 481 VAL A CA 1
ATOM 1300 C C . VAL A 1 163 ? 49.811 13.810 5.037 1.00 21.04 481 VAL A C 1
ATOM 1301 O O . VAL A 1 163 ? 49.447 12.888 4.297 1.00 22.47 481 VAL A O 1
ATOM 1305 N N . THR A 1 164 ? 50.998 13.839 5.630 1.00 21.94 482 THR A N 1
ATOM 1306 C CA . THR A 1 164 ? 52.006 12.770 5.417 1.00 22.54 482 THR A CA 1
ATOM 1307 C C . THR A 1 164 ? 52.599 12.307 6.735 1.00 24.57 482 THR A C 1
ATOM 1308 O O . THR A 1 164 ? 52.301 12.860 7.793 1.00 23.69 482 THR A O 1
ATOM 1312 N N . GLU A 1 165 ? 53.422 11.262 6.673 1.00 26.10 483 GLU A N 1
ATOM 1313 C CA . GLU A 1 165 ? 54.071 10.721 7.852 1.00 29.33 483 GLU A CA 1
ATOM 1314 C C . GLU A 1 165 ? 55.335 11.551 8.135 1.00 28.82 483 GLU A C 1
ATOM 1315 O O . GLU A 1 165 ? 55.978 12.023 7.211 1.00 29.12 483 GLU A O 1
ATOM 1321 N N . LEU A 1 166 ? 55.631 11.721 9.397 1.00 30.39 484 LEU A N 1
ATOM 1322 C CA . LEU A 1 166 ? 56.808 12.437 9.802 1.00 32.69 484 LEU A CA 1
ATOM 1323 C C . LEU A 1 166 ? 58.042 11.804 9.207 1.00 33.46 484 LEU A C 1
ATOM 1324 O O . LEU A 1 166 ? 58.171 10.629 9.241 1.00 37.52 484 LEU A O 1
ATOM 1329 N N . ASP A 1 167 ? 58.920 12.628 8.668 1.00 30.00 485 ASP A N 1
ATOM 1330 C CA . ASP A 1 167 ? 60.223 12.213 8.201 1.00 30.00 485 ASP A CA 1
ATOM 1331 C C . ASP A 1 167 ? 60.921 11.307 9.196 1.00 30.00 485 ASP A C 1
ATOM 1332 O O . ASP A 1 167 ? 61.294 10.222 8.847 1.00 30.00 485 ASP A O 1
ATOM 1337 N N . SER A 1 168 ? 61.260 11.853 10.280 1.00 30.00 486 SER A N 1
#

Nearest PDB structures (foldseek):
  4chf-assembly2_B  TM=9.924E-01  e=6.348E-31  Thogotovirus thogotoense
  8z9h-assembly1_C  TM=9.813E-01  e=1.246E-27  Thogoto virus (isolate SiAr 126)
  8z9r-assembly1_C  TM=9.792E-01  e=5.547E-27  Thogoto virus (isolate SiAr 126)
  8z8j-assembly1_C  TM=9.756E-01  e=1.963E-26  Thogoto virus (isolate SiAr 126)
  8z8x-assembly1_C  TM=9.754E-01  e=1.844E-25  Thogoto virus (isolate SiAr 126)